Protein AF-A0A3B0R828-F1 (afdb_monomer_lite)

Foldseek 3Di:
DDPPVCVQQADFPCPDPPCDPVNVVVCVVVVVGGNVSVVPDDDD

Sequence (44 aa):
MRPEILNPLFVETSALKGIGKALIKPLEKLKLTRVKDLLYHQPS

Organism: NCBI:txid652676

Radius of gyration: 11.29 Å; chains: 1; bounding box: 25×25×28 Å

Structure (mmCIF, N/CA/C/O backbone):
data_AF-A0A3B0R828-F1
#
_entry.id   AF-A0A3B0R828-F1
#
loop_
_atom_site.group_PDB
_atom_site.id
_atom_site.type_symbol
_atom_site.label_atom_id
_atom_site.label_alt_id
_atom_site.label_comp_id
_atom_site.label_asym_id
_atom_site.label_entity_id
_atom_site.label_seq_id
_atom_site.pdbx_PDB_ins_code
_atom_site.Cartn_x
_atom_site.Cartn_y
_atom_site.Cartn_z
_atom_site.occupancy
_atom_site.B_iso_or_equiv
_atom_site.auth_seq_id
_atom_site.auth_comp_id
_atom_site.auth_asym_id
_atom_site.auth_atom_id
_atom_site.pdbx_PDB_model_num
ATOM 1 N N . MET A 1 1 ? 5.126 -17.115 -16.995 1.00 79.56 1 MET A N 1
ATOM 2 C CA . MET A 1 1 ? 6.175 -16.295 -16.342 1.00 79.56 1 MET A CA 1
ATOM 3 C C . MET A 1 1 ? 5.660 -14.867 -16.230 1.00 79.56 1 MET A C 1
ATOM 5 O O . MET A 1 1 ? 4.971 -14.430 -17.143 1.00 79.56 1 MET A O 1
ATOM 9 N N . ARG A 1 2 ? 5.904 -14.169 -15.114 1.00 80.69 2 ARG A N 1
ATOM 10 C CA . ARG A 1 2 ? 5.505 -12.758 -14.957 1.00 80.69 2 ARG A CA 1
ATOM 11 C C . ARG A 1 2 ? 6.571 -11.860 -15.607 1.00 80.69 2 ARG A C 1
ATOM 13 O O . ARG A 1 2 ? 7.742 -12.094 -15.325 1.00 80.69 2 ARG A O 1
ATOM 20 N N . PRO A 1 3 ? 6.201 -10.851 -16.416 1.00 94.88 3 PRO A N 1
ATOM 21 C CA . PRO A 1 3 ? 7.149 -9.857 -16.921 1.00 94.88 3 PRO A CA 1
ATOM 22 C C . PRO A 1 3 ? 7.863 -9.108 -15.785 1.00 94.88 3 PRO A C 1
ATOM 24 O O . PRO A 1 3 ? 7.203 -8.648 -14.852 1.00 94.88 3 PRO A O 1
ATOM 27 N N . GLU A 1 4 ? 9.185 -8.939 -15.876 1.00 93.75 4 GLU A N 1
ATOM 28 C CA . GLU A 1 4 ? 9.995 -8.298 -14.821 1.00 93.75 4 GLU A CA 1
ATOM 29 C C . GLU A 1 4 ? 9.593 -6.846 -14.548 1.00 93.75 4 GLU A C 1
ATOM 31 O O . GLU A 1 4 ? 9.632 -6.394 -13.404 1.00 93.75 4 GLU A O 1
ATOM 36 N N . ILE A 1 5 ? 9.100 -6.145 -15.575 1.00 93.31 5 ILE A N 1
ATOM 37 C CA . ILE A 1 5 ? 8.564 -4.782 -15.464 1.00 93.31 5 ILE A CA 1
ATOM 38 C C . ILE A 1 5 ? 7.422 -4.668 -14.440 1.00 93.31 5 ILE A C 1
ATOM 40 O O . ILE A 1 5 ? 7.182 -3.594 -13.900 1.00 93.31 5 ILE A O 1
ATOM 44 N N . LEU A 1 6 ? 6.731 -5.772 -14.130 1.00 92.19 6 LEU A N 1
ATOM 45 C CA . LEU A 1 6 ? 5.642 -5.790 -13.154 1.00 92.19 6 LEU A CA 1
ATOM 46 C C . LEU A 1 6 ? 6.109 -6.063 -11.720 1.00 92.19 6 LEU A C 1
ATOM 48 O O . LEU A 1 6 ? 5.299 -5.932 -10.806 1.00 92.19 6 LEU A O 1
ATOM 52 N N . ASN A 1 7 ? 7.373 -6.431 -11.486 1.00 91.50 7 ASN A N 1
ATOM 53 C CA . ASN A 1 7 ? 7.884 -6.741 -10.145 1.00 91.50 7 ASN A CA 1
ATOM 54 C C . ASN A 1 7 ? 7.647 -5.616 -9.115 1.00 91.50 7 ASN A C 1
ATOM 56 O O . ASN A 1 7 ? 7.209 -5.939 -8.005 1.00 91.50 7 ASN A O 1
ATOM 60 N N . PRO A 1 8 ? 7.803 -4.319 -9.457 1.00 91.94 8 PRO A N 1
ATOM 61 C CA . PRO A 1 8 ? 7.520 -3.222 -8.531 1.00 91.94 8 PRO A CA 1
ATOM 62 C C . PRO A 1 8 ? 6.074 -3.178 -8.018 1.00 91.94 8 PRO A C 1
ATOM 64 O O . PRO A 1 8 ? 5.822 -2.621 -6.959 1.00 91.94 8 PRO A O 1
ATOM 67 N N . LEU A 1 9 ? 5.105 -3.784 -8.711 1.00 92.25 9 LEU A N 1
ATOM 68 C CA . LEU A 1 9 ? 3.704 -3.792 -8.268 1.00 92.25 9 LEU A CA 1
ATOM 69 C C . LEU A 1 9 ? 3.438 -4.769 -7.113 1.00 92.25 9 LEU A C 1
ATOM 71 O O . LEU A 1 9 ? 2.378 -4.722 -6.482 1.00 92.25 9 LEU A O 1
ATOM 75 N N . PHE A 1 10 ? 4.379 -5.675 -6.849 1.00 93.12 10 PHE A N 1
ATOM 76 C CA . PHE A 1 10 ? 4.240 -6.736 -5.854 1.00 93.12 10 PHE A CA 1
ATOM 77 C C . PHE A 1 10 ? 5.104 -6.525 -4.610 1.00 93.12 10 PH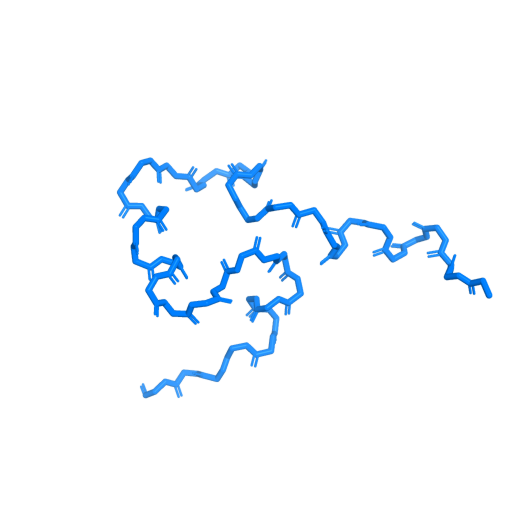E A C 1
ATOM 79 O O . PHE A 1 10 ? 5.051 -7.370 -3.718 1.00 93.12 10 PHE A O 1
ATOM 86 N N . VAL A 1 11 ? 5.860 -5.425 -4.538 1.00 94.38 11 VAL A N 1
ATOM 87 C CA . VAL A 1 11 ? 6.597 -5.046 -3.326 1.00 94.38 11 VAL A CA 1
ATOM 88 C C . VAL A 1 11 ? 5.633 -4.585 -2.233 1.00 94.38 11 VAL A C 1
ATOM 90 O O . VAL A 1 11 ? 4.490 -4.202 -2.514 1.00 94.38 11 VAL A O 1
ATOM 93 N N . GLU A 1 12 ? 6.094 -4.639 -0.987 1.00 94.94 12 GLU A N 1
ATOM 94 C CA . GLU A 1 12 ? 5.316 -4.182 0.161 1.00 94.94 12 GLU A CA 1
ATOM 95 C C . GLU A 1 12 ? 5.046 -2.677 0.091 1.00 94.94 12 GLU A C 1
ATOM 97 O O . GLU A 1 12 ? 5.919 -1.888 -0.275 1.00 94.94 12 GLU A O 1
ATOM 102 N N . THR A 1 13 ? 3.845 -2.261 0.493 1.00 94.38 13 THR A N 1
ATOM 103 C CA . THR A 1 13 ? 3.503 -0.834 0.604 1.00 94.38 13 THR A CA 1
ATOM 104 C C . THR A 1 13 ? 4.383 -0.115 1.626 1.00 94.38 13 THR A C 1
ATOM 106 O O . THR A 1 13 ? 4.753 1.032 1.408 1.00 94.38 13 THR A O 1
ATOM 109 N N . SER A 1 14 ? 4.805 -0.795 2.693 1.00 92.88 14 SER A N 1
ATOM 110 C CA . SER A 1 14 ? 5.747 -0.290 3.705 1.00 92.88 14 SER A CA 1
ATOM 111 C C . SER A 1 14 ? 7.097 0.169 3.127 1.00 92.88 14 SER A C 1
ATOM 113 O O . SER A 1 14 ? 7.742 1.042 3.705 1.00 92.88 14 SER A O 1
ATOM 115 N N . ALA A 1 15 ? 7.520 -0.388 1.986 1.00 92.31 15 ALA A N 1
ATOM 116 C CA . ALA A 1 15 ? 8.778 -0.053 1.322 1.00 92.31 15 ALA A CA 1
ATOM 117 C C . ALA A 1 15 ? 8.688 1.223 0.464 1.00 92.31 15 ALA A C 1
ATOM 119 O O . ALA A 1 15 ? 9.714 1.731 0.003 1.00 92.31 15 ALA A O 1
ATOM 120 N N . LEU A 1 16 ? 7.481 1.755 0.228 1.00 92.06 16 LEU A N 1
ATOM 121 C CA . LEU A 1 16 ? 7.308 2.988 -0.534 1.00 92.06 16 LEU A CA 1
ATOM 122 C C . LEU A 1 16 ? 7.755 4.206 0.275 1.00 92.06 16 LEU A C 1
ATOM 124 O O . LEU A 1 16 ? 7.347 4.431 1.418 1.00 92.06 16 LEU A O 1
ATOM 128 N N . LYS A 1 17 ? 8.537 5.071 -0.375 1.00 91.38 17 LYS A N 1
ATOM 129 C CA . LYS A 1 17 ? 8.907 6.374 0.178 1.00 91.38 17 LYS A CA 1
ATOM 130 C C . LYS A 1 17 ? 7.642 7.185 0.475 1.00 91.38 17 LYS A C 1
ATOM 132 O O . LYS A 1 17 ? 6.831 7.420 -0.414 1.00 91.38 17 LYS A O 1
ATOM 137 N N . GLY A 1 18 ? 7.509 7.642 1.718 1.00 90.62 18 GLY A N 1
ATOM 138 C CA . GLY A 1 18 ? 6.347 8.405 2.188 1.00 90.62 18 GLY A CA 1
ATOM 139 C C . G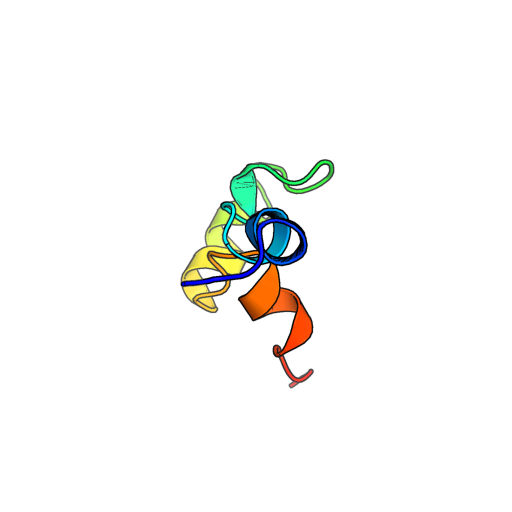LY A 1 18 ? 5.357 7.590 3.025 1.00 90.62 18 GLY A C 1
ATOM 140 O O . GLY A 1 18 ? 4.536 8.187 3.717 1.00 90.62 18 GLY A O 1
ATOM 141 N N . ILE A 1 19 ? 5.471 6.256 3.057 1.00 92.44 19 ILE A N 1
ATOM 142 C CA . ILE A 1 19 ? 4.696 5.416 3.978 1.00 92.44 19 ILE A CA 1
ATOM 143 C C . ILE A 1 19 ? 5.454 5.295 5.304 1.00 92.44 19 ILE A C 1
ATOM 145 O O . ILE A 1 19 ? 6.377 4.504 5.471 1.00 92.44 19 ILE A O 1
ATOM 149 N N . GLY A 1 20 ? 5.077 6.143 6.263 1.00 91.75 20 GLY A N 1
ATOM 150 C CA . GLY A 1 20 ? 5.598 6.109 7.632 1.00 91.75 20 GLY A CA 1
ATOM 151 C C . GLY A 1 20 ? 4.765 5.235 8.575 1.00 91.75 20 GLY A C 1
ATOM 152 O O . GLY A 1 20 ? 3.687 4.754 8.226 1.00 91.75 20 GLY A O 1
ATOM 153 N N . LYS A 1 21 ? 5.211 5.113 9.836 1.00 90.81 21 LYS A N 1
ATOM 154 C CA . LYS A 1 21 ? 4.528 4.336 10.896 1.00 90.81 21 LYS A CA 1
ATOM 155 C C . LYS A 1 21 ? 3.042 4.680 11.068 1.00 90.81 21 LYS A C 1
ATOM 157 O O . LYS A 1 21 ? 2.256 3.810 11.431 1.00 90.81 21 LYS A O 1
ATOM 162 N N . ALA A 1 22 ? 2.665 5.933 10.807 1.00 92.81 22 ALA A N 1
ATOM 163 C CA . A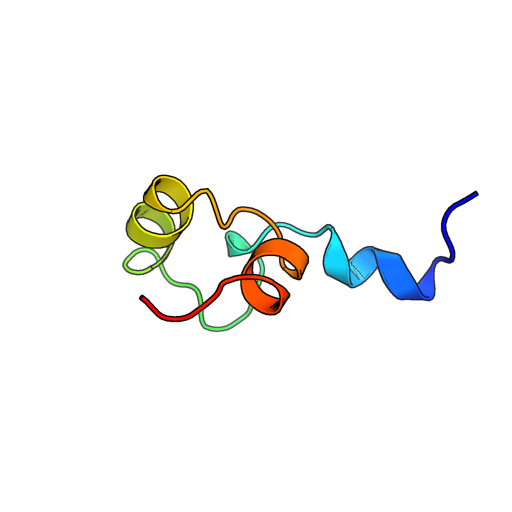LA A 1 22 ? 1.284 6.399 10.897 1.00 92.81 22 ALA A CA 1
ATOM 164 C C . ALA A 1 22 ? 0.362 5.776 9.834 1.00 92.81 22 ALA A C 1
ATOM 166 O O . ALA A 1 22 ? -0.819 5.588 10.103 1.00 92.81 22 ALA A O 1
ATOM 167 N N . LEU A 1 23 ? 0.894 5.435 8.655 1.00 92.94 23 LEU A N 1
ATOM 168 C CA . LEU A 1 23 ? 0.120 4.914 7.525 1.00 92.94 23 LEU A CA 1
ATOM 169 C C . LEU A 1 23 ? 0.124 3.385 7.447 1.00 92.94 23 LEU A C 1
ATOM 171 O O . LEU A 1 23 ? -0.828 2.817 6.926 1.00 92.94 23 LEU A O 1
ATOM 175 N N . ILE A 1 24 ? 1.120 2.710 8.029 1.00 93.69 24 ILE A N 1
ATOM 176 C CA . ILE A 1 24 ? 1.215 1.239 8.002 1.00 93.69 24 ILE A CA 1
ATOM 177 C C . ILE A 1 24 ? -0.036 0.586 8.609 1.00 93.69 24 ILE A C 1
ATOM 179 O O . ILE A 1 24 ? -0.712 -0.185 7.935 1.00 93.69 24 ILE A O 1
ATOM 183 N N . LYS A 1 25 ? -0.409 0.948 9.845 1.00 93.94 25 LYS A N 1
ATOM 184 C CA . LYS A 1 25 ? -1.565 0.334 10.526 1.00 93.94 25 LYS A CA 1
ATOM 185 C C . LYS A 1 25 ? -2.898 0.566 9.788 1.00 93.94 25 LYS A C 1
ATOM 187 O O . LYS A 1 25 ? -3.673 -0.382 9.674 1.00 93.94 25 LYS A O 1
ATOM 192 N N . PRO A 1 26 ? -3.223 1.785 9.307 1.00 93.75 26 PRO A N 1
ATOM 193 C CA . PRO A 1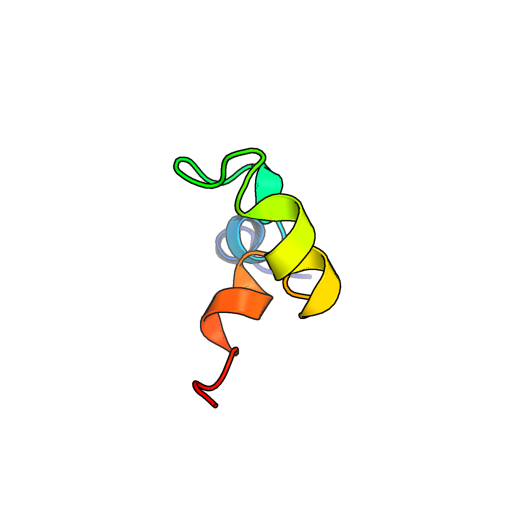 26 ? -4.400 1.993 8.461 1.00 93.75 26 PRO A CA 1
ATOM 194 C C . PRO A 1 26 ? -4.385 1.168 7.168 1.00 93.75 26 PRO A C 1
ATOM 196 O O . PRO A 1 26 ? -5.395 0.550 6.840 1.00 93.75 26 PRO A O 1
ATOM 199 N N . LEU 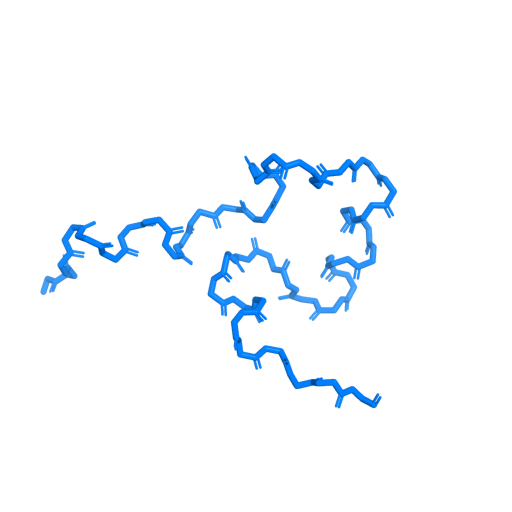A 1 27 ? -3.250 1.114 6.463 1.00 94.44 27 LEU A N 1
ATOM 200 C CA . LEU A 1 27 ? -3.123 0.363 5.210 1.00 94.44 27 LEU A CA 1
ATOM 201 C C . LEU A 1 27 ? -3.293 -1.145 5.429 1.00 94.44 27 LEU A C 1
ATOM 203 O O . LEU A 1 27 ? -4.007 -1.796 4.670 1.00 94.44 27 LEU A O 1
ATOM 207 N N . GLU A 1 28 ? -2.732 -1.694 6.507 1.00 94.19 28 GLU A N 1
ATOM 208 C CA . GLU A 1 28 ? -2.932 -3.093 6.903 1.00 94.19 28 GLU A CA 1
ATOM 209 C C . GLU A 1 28 ? -4.405 -3.408 7.188 1.00 94.19 28 GLU A C 1
ATOM 211 O O . GLU A 1 28 ? -4.923 -4.420 6.712 1.00 94.19 28 GLU A O 1
ATOM 216 N N . LYS A 1 29 ? -5.115 -2.524 7.906 1.00 94.50 29 LYS A N 1
ATOM 217 C CA . LYS A 1 29 ? -6.556 -2.685 8.175 1.00 94.50 29 LYS A CA 1
ATOM 218 C C . LYS A 1 29 ? -7.389 -2.710 6.894 1.00 94.50 29 LYS A C 1
ATOM 220 O O . LYS A 1 29 ? -8.370 -3.446 6.823 1.00 94.50 29 LYS A O 1
ATOM 225 N N . LEU A 1 30 ? -6.982 -1.939 5.887 1.00 94.00 30 LEU A N 1
ATOM 226 C CA . LEU A 1 30 ? -7.607 -1.906 4.563 1.00 94.00 30 LEU A CA 1
ATOM 227 C C . LEU A 1 30 ? -7.112 -3.025 3.630 1.00 94.00 30 LEU A C 1
ATOM 229 O O . LEU A 1 30 ? -7.545 -3.096 2.484 1.00 94.00 30 LEU A O 1
ATOM 233 N N . LYS A 1 31 ? -6.231 -3.916 4.110 1.00 93.88 31 LYS A N 1
ATOM 234 C CA . LYS A 1 31 ? -5.584 -4.985 3.327 1.00 93.88 31 LYS A CA 1
ATOM 235 C C . LYS A 1 31 ? -4.762 -4.461 2.137 1.00 93.88 31 LYS A C 1
ATOM 237 O O . LYS A 1 31 ? -4.539 -5.186 1.172 1.00 93.88 31 LYS A O 1
ATOM 242 N N . LEU A 1 32 ? -4.269 -3.225 2.225 1.00 95.56 32 LEU A N 1
ATOM 243 C CA . LEU A 1 32 ? -3.440 -2.554 1.221 1.00 95.56 32 LEU A CA 1
ATOM 244 C C . LEU A 1 32 ? -1.954 -2.827 1.489 1.00 95.56 32 LEU A C 1
ATOM 246 O O . LEU A 1 32 ? -1.198 -1.962 1.939 1.00 95.56 32 LEU A O 1
ATOM 250 N N . THR A 1 33 ? -1.544 -4.073 1.260 1.00 95.31 33 THR A N 1
ATOM 251 C CA . THR A 1 33 ? -0.211 -4.576 1.648 1.00 95.31 33 THR A CA 1
ATOM 252 C C . THR A 1 33 ? 0.805 -4.547 0.513 1.00 95.31 33 THR A C 1
ATOM 254 O O . THR A 1 33 ? 2.009 -4.567 0.762 1.00 95.31 33 THR A O 1
ATOM 257 N N . ARG A 1 34 ? 0.344 -4.462 -0.739 1.00 95.69 34 ARG A N 1
ATOM 258 C CA . ARG A 1 34 ? 1.186 -4.358 -1.937 1.00 95.69 34 ARG A CA 1
ATOM 259 C C . ARG A 1 34 ? 0.862 -3.116 -2.747 1.00 95.69 34 ARG A C 1
ATOM 261 O O . ARG A 1 34 ? -0.266 -2.634 -2.735 1.00 95.69 34 ARG A O 1
ATOM 268 N N . VAL A 1 35 ? 1.840 -2.634 -3.511 1.00 94.69 35 VAL A N 1
ATOM 269 C CA . VAL A 1 35 ? 1.690 -1.435 -4.359 1.00 94.69 35 VAL A CA 1
ATOM 270 C C . VAL A 1 35 ? 0.479 -1.535 -5.286 1.00 94.69 35 VAL A C 1
ATOM 272 O O . VAL A 1 35 ? -0.278 -0.577 -5.414 1.00 94.69 35 VAL A O 1
ATOM 275 N N . LYS A 1 36 ? 0.237 -2.707 -5.883 1.00 94.62 36 LYS A N 1
ATOM 276 C CA . LYS A 1 36 ? -0.955 -2.933 -6.713 1.00 94.62 36 LYS A CA 1
ATOM 277 C C . LYS A 1 36 ? -2.272 -2.717 -5.961 1.00 94.62 36 LYS A C 1
ATOM 279 O O . LYS A 1 36 ? -3.236 -2.290 -6.581 1.00 94.62 36 LYS A O 1
ATOM 284 N N . ASP A 1 37 ? -2.330 -3.008 -4.662 1.00 95.38 37 ASP A N 1
ATOM 285 C CA . ASP A 1 37 ? -3.573 -2.924 -3.893 1.00 95.38 37 ASP A CA 1
ATOM 286 C C . ASP A 1 37 ? -4.016 -1.457 -3.798 1.00 95.38 37 ASP A C 1
ATOM 288 O O . ASP A 1 37 ? -5.204 -1.170 -3.866 1.00 95.38 37 ASP A O 1
ATOM 292 N N . LEU A 1 38 ? -3.053 -0.525 -3.752 1.00 93.00 38 LEU A N 1
ATOM 293 C CA . LEU A 1 38 ? -3.301 0.919 -3.797 1.00 93.00 38 LEU A CA 1
ATOM 29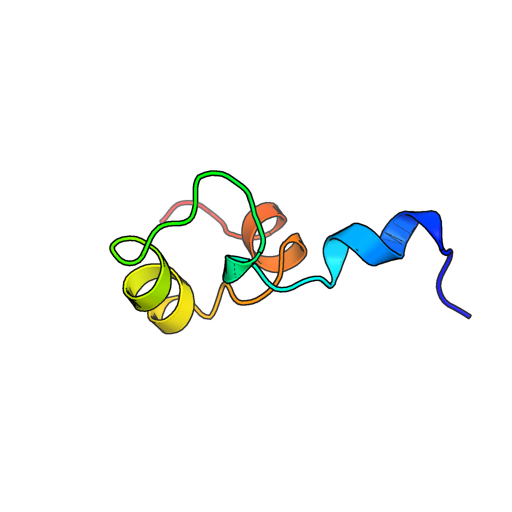4 C C . LEU A 1 38 ? -3.888 1.371 -5.140 1.00 93.00 38 LEU A C 1
ATOM 296 O O . LEU A 1 38 ? -4.764 2.227 -5.161 1.00 93.00 38 LEU A O 1
ATOM 300 N N . LEU A 1 39 ? -3.424 0.795 -6.256 1.00 92.62 39 LEU A N 1
ATOM 301 C CA . LEU A 1 39 ? -3.898 1.149 -7.602 1.00 92.62 39 LEU A CA 1
ATOM 302 C C . LEU A 1 39 ? -5.352 0.728 -7.845 1.00 92.62 39 LEU A C 1
ATOM 304 O O . LEU A 1 39 ? -6.053 1.367 -8.623 1.00 92.62 39 LEU A O 1
ATOM 308 N N . TYR A 1 40 ? -5.789 -0.350 -7.191 1.00 92.50 40 TYR A N 1
ATOM 309 C CA . TYR A 1 40 ? -7.141 -0.899 -7.317 1.00 92.50 40 TYR A CA 1
ATOM 310 C C . TYR A 1 40 ? -8.032 -0.584 -6.108 1.00 92.50 40 TYR A C 1
ATOM 312 O O . TYR A 1 40 ? -9.141 -1.109 -6.008 1.00 92.50 40 TYR A O 1
ATOM 320 N N . HIS A 1 41 ? -7.570 0.262 -5.185 1.00 92.56 41 HIS A N 1
ATOM 321 C CA . HIS A 1 41 ? -8.387 0.717 -4.071 1.00 92.56 41 HIS A CA 1
ATOM 322 C C . HIS A 1 41 ? -9.373 1.783 -4.555 1.00 92.56 41 HIS A C 1
ATOM 324 O O . HIS A 1 41 ? -8.979 2.864 -4.992 1.00 92.56 41 HIS A O 1
ATOM 330 N N . GLN A 1 42 ? -10.665 1.478 -4.475 1.00 89.12 42 GLN A N 1
ATOM 331 C CA . GLN A 1 42 ? -11.718 2.435 -4.790 1.00 89.12 42 GLN A CA 1
ATOM 332 C C . GLN A 1 42 ? -11.937 3.371 -3.591 1.00 89.12 42 GLN A C 1
ATOM 334 O O . GLN A 1 42 ? -12.077 2.865 -2.473 1.00 89.12 42 GLN A O 1
ATOM 339 N N . PRO A 1 43 ? -11.997 4.702 -3.796 1.00 83.00 43 PRO A N 1
ATOM 340 C CA . PRO A 1 43 ? -12.424 5.619 -2.750 1.00 83.00 43 PRO A CA 1
ATOM 341 C C . PRO A 1 43 ? -13.821 5.232 -2.262 1.00 83.00 43 PRO A C 1
ATOM 343 O O . PRO A 1 43 ? -14.728 5.044 -3.076 1.00 83.00 43 PRO A O 1
ATOM 346 N N . SER A 1 44 ? -13.955 5.084 -0.947 1.00 74.38 44 SER A N 1
ATOM 347 C CA . SER A 1 44 ? -15.239 4.942 -0.255 1.00 74.38 44 SER A CA 1
ATOM 348 C C . SER A 1 44 ? -15.956 6.276 -0.137 1.00 74.38 44 SER A C 1
ATOM 350 O O . SER A 1 44 ? -15.242 7.258 0.177 1.00 74.38 44 SER A O 1
#

pLDDT: mean 91.99, std 4.32, range [74.38, 95.69]

Secondary structure (DSSP, 8-state):
---GGGGGGGSBGGGSTT--HHHHHHHHHTT--BHHHHHTPPP-